Protein AF-H9FLN8-F1 (afdb_monomer_lite)

InterPro domains:
  IPR039779 RFX-like DNA-binding protein [PTHR12619] (1-129)
  IPR057321 RFX1-4/6/8-like, BCD domain [PF25340] (1-75)

pLDDT: mean 77.36, std 21.25, range [34.44, 97.0]

Secondary structure (DSSP, 8-state):
-HHHHHHHHHHHGGGTTSTTHHHHHHHHHHHHHHHHHHHHHHHHHTT-TTHHHHHHHHHHHHHHHHHHHHHHHHHHHT--HHHHHHHHHTHHHHT-TT-TTGGGS-----------------------------

Foldseek 3Di:
DVVLLVVLCVQQVVCQLHPCRLVSLLVVLVVVVVVLVVVLVVCVVVVPVCNVVVVVVSVVVNVVSLVSSLVVVCVSVVHDSVVSNVVNVPSVVNNDPPPPVPVPPPPDPPPPPPDDDDDDDDDDDDDDDDDDDD

Sequence (134 aa):
AAWLDGVVSQVLKPYQGSAGFPKAAKLFLLKWSFYSSMVIRDLTLRSAASFGSFHLIRLLYDEYMYYLIEHRVAQAKGETPIAVMGEFANLATSLNPLDPDKDEEEEEEEESEDELPQDISLAAGGESPALGPE

Structure (mmCIF, N/CA/C/O backbone):
data_AF-H9FLN8-F1
#
_entry.id   AF-H9FLN8-F1
#
loop_
_atom_site.group_PDB
_atom_site.id
_atom_site.type_symbol
_atom_site.label_atom_id
_atom_site.label_alt_id
_atom_site.label_comp_id
_atom_site.label_asym_id
_atom_site.label_entity_id
_atom_site.label_seq_id
_atom_site.pdbx_PDB_ins_code
_atom_site.Cartn_x
_atom_site.Cartn_y
_atom_site.Cartn_z
_atom_site.occupancy
_atom_site.B_iso_or_equiv
_atom_site.auth_seq_id
_atom_site.auth_comp_id
_atom_site.auth_asym_id
_atom_site.auth_atom_id
_atom_site.pdbx_PDB_model_num
ATOM 1 N N . ALA A 1 1 ? -8.655 -0.806 -10.339 1.00 70.69 1 ALA A N 1
ATOM 2 C CA . ALA A 1 1 ? -8.178 -2.058 -10.970 1.00 70.69 1 ALA A CA 1
ATOM 3 C C . ALA A 1 1 ? -8.612 -3.244 -10.112 1.00 70.69 1 ALA A C 1
ATOM 5 O O . ALA A 1 1 ? -8.180 -3.323 -8.970 1.00 70.69 1 ALA A O 1
ATOM 6 N N . ALA A 1 2 ? -9.472 -4.136 -10.617 1.00 88.69 2 ALA A N 1
ATOM 7 C CA . ALA A 1 2 ? -10.129 -5.170 -9.799 1.00 88.69 2 ALA A CA 1
ATOM 8 C C . ALA A 1 2 ? -9.159 -6.143 -9.099 1.00 88.69 2 ALA A C 1
ATOM 10 O O . ALA A 1 2 ? -9.450 -6.636 -8.015 1.00 88.69 2 ALA A O 1
ATOM 11 N N . TRP A 1 3 ? -7.992 -6.401 -9.696 1.00 94.50 3 TRP A N 1
ATOM 12 C CA . TRP A 1 3 ? -7.025 -7.343 -9.130 1.00 94.50 3 TRP A CA 1
ATOM 13 C C . TRP A 1 3 ? -6.422 -6.863 -7.802 1.00 94.50 3 TRP A C 1
ATOM 15 O O . TRP A 1 3 ? -6.396 -7.626 -6.841 1.00 94.50 3 TRP A O 1
ATOM 25 N N . LEU A 1 4 ? -5.983 -5.602 -7.723 1.00 94.25 4 LEU A N 1
ATOM 26 C CA . LEU A 1 4 ? -5.386 -5.054 -6.499 1.00 94.25 4 LEU A CA 1
ATOM 27 C C . LEU A 1 4 ? -6.384 -4.991 -5.349 1.00 94.25 4 LEU A C 1
ATOM 29 O O . LEU A 1 4 ? -6.046 -5.354 -4.227 1.00 94.25 4 LEU A O 1
ATOM 33 N N . ASP A 1 5 ? -7.622 -4.605 -5.647 1.00 94.81 5 ASP A N 1
ATOM 34 C CA . ASP A 1 5 ? -8.701 -4.643 -4.664 1.00 94.81 5 ASP A CA 1
ATOM 35 C C . ASP A 1 5 ? -8.934 -6.067 -4.130 1.00 94.81 5 ASP A C 1
ATOM 37 O O . ASP A 1 5 ? -9.086 -6.265 -2.923 1.00 94.81 5 ASP A O 1
ATOM 41 N N . GLY A 1 6 ? -8.867 -7.074 -5.008 1.00 96.50 6 GLY A N 1
ATOM 42 C CA . GLY A 1 6 ? -8.922 -8.483 -4.624 1.00 96.50 6 GLY A CA 1
ATOM 43 C C . GLY A 1 6 ? -7.778 -8.900 -3.695 1.00 96.50 6 GLY A C 1
ATOM 44 O O . GLY A 1 6 ? -8.026 -9.554 -2.682 1.00 96.50 6 GLY A O 1
ATOM 45 N N . VAL A 1 7 ? -6.542 -8.481 -3.988 1.00 96.25 7 VAL A N 1
ATOM 46 C CA . VAL A 1 7 ? -5.370 -8.753 -3.135 1.00 96.25 7 VAL A CA 1
ATOM 47 C C . VAL A 1 7 ? -5.544 -8.122 -1.755 1.00 96.25 7 VAL A C 1
ATOM 49 O O . VAL A 1 7 ? -5.412 -8.815 -0.746 1.00 96.25 7 VAL A O 1
ATOM 52 N N . VAL A 1 8 ? -5.882 -6.832 -1.699 1.00 96.69 8 VAL A N 1
ATOM 53 C CA . VAL A 1 8 ? -6.106 -6.103 -0.441 1.00 96.69 8 VAL A CA 1
ATOM 54 C C . VAL A 1 8 ? -7.212 -6.768 0.373 1.00 96.69 8 VAL A C 1
ATOM 56 O O . VAL A 1 8 ? -7.031 -7.056 1.556 1.00 96.69 8 VAL A O 1
ATOM 59 N N . SER A 1 9 ? -8.338 -7.078 -0.271 1.00 95.81 9 SER A N 1
ATOM 60 C CA . SER A 1 9 ? -9.469 -7.742 0.374 1.00 95.81 9 SER A CA 1
ATOM 61 C C . SER A 1 9 ? -9.065 -9.090 0.958 1.00 95.81 9 SER A C 1
ATOM 63 O O . SER A 1 9 ? -9.385 -9.376 2.106 1.00 95.81 9 SER A O 1
ATOM 65 N N . GLN A 1 10 ? -8.326 -9.912 0.212 1.00 96.75 10 GLN A N 1
ATOM 66 C CA . GLN A 1 10 ? -7.894 -11.226 0.681 1.00 96.75 10 GLN A CA 1
ATOM 67 C C . GLN A 1 10 ? -6.927 -11.136 1.868 1.00 96.75 10 GLN A C 1
ATOM 69 O O . GLN A 1 10 ? -7.056 -11.915 2.812 1.00 96.75 10 GLN A O 1
ATOM 74 N N . VAL A 1 11 ? -5.976 -10.200 1.832 1.00 96.56 11 VAL A N 1
ATOM 75 C CA . VAL A 1 11 ? -4.972 -10.036 2.893 1.00 96.56 11 VAL A CA 1
ATOM 76 C C . VAL A 1 11 ? -5.590 -9.476 4.172 1.00 96.56 11 VAL A C 1
ATOM 78 O O . VAL A 1 11 ? -5.229 -9.918 5.260 1.00 96.56 11 VAL A O 1
ATOM 81 N N . LEU A 1 12 ? -6.525 -8.528 4.058 1.00 96.44 12 LEU A N 1
ATOM 82 C CA . LEU A 1 12 ? -7.119 -7.856 5.216 1.00 96.44 12 LEU A CA 1
ATOM 83 C C . LEU A 1 12 ? -8.352 -8.563 5.782 1.00 96.44 12 LEU A C 1
ATOM 85 O O . LEU A 1 12 ? -8.700 -8.333 6.938 1.00 96.44 12 LEU A O 1
ATOM 89 N N . LYS A 1 13 ? -8.992 -9.453 5.015 1.00 96.31 13 LYS A N 1
ATOM 90 C CA . LYS A 1 13 ? -10.177 -10.213 5.447 1.00 96.31 13 LYS A CA 1
ATOM 91 C C . LYS A 1 13 ? -10.046 -10.856 6.838 1.00 96.31 13 LYS A C 1
ATOM 93 O O . LYS A 1 13 ? -10.993 -10.721 7.605 1.00 96.31 13 LYS A O 1
ATOM 98 N N . PRO A 1 14 ? -8.926 -11.510 7.211 1.00 97.00 14 PRO A N 1
ATOM 99 C CA . PRO A 1 14 ? -8.795 -12.143 8.528 1.00 97.00 14 PRO A CA 1
ATOM 100 C C . PRO A 1 14 ? -8.813 -11.164 9.709 1.00 97.00 14 PRO A C 1
ATOM 102 O O . PRO A 1 14 ? -9.019 -11.590 10.839 1.00 97.00 14 PRO A O 1
ATOM 105 N N . TYR A 1 15 ? -8.577 -9.877 9.456 1.00 96.44 15 TYR A N 1
ATOM 106 C CA . TYR A 1 15 ? -8.470 -8.838 10.478 1.00 96.44 15 TYR A CA 1
ATOM 107 C C . TYR A 1 15 ? -9.720 -7.951 10.549 1.00 96.44 15 TYR A C 1
ATOM 109 O O . TYR A 1 15 ? -9.755 -7.019 11.346 1.00 96.44 15 TYR A O 1
ATOM 117 N N . GLN A 1 16 ? -10.732 -8.189 9.707 1.00 94.19 16 GLN A N 1
ATOM 118 C CA . GLN A 1 16 ? -11.949 -7.375 9.680 1.00 94.19 16 GLN A CA 1
ATOM 119 C C . GLN A 1 16 ? -12.647 -7.374 11.045 1.00 94.19 16 GLN A C 1
ATOM 121 O O . GLN A 1 16 ? -12.829 -8.427 11.651 1.00 94.19 16 GLN A O 1
ATOM 126 N N . GLY A 1 17 ? -13.027 -6.185 11.520 1.00 90.88 17 GLY A N 1
ATOM 127 C CA . GLY A 1 17 ? -13.656 -5.996 12.833 1.00 90.88 17 GLY A CA 1
ATOM 128 C C . GLY A 1 17 ? -12.712 -6.163 14.030 1.00 90.88 17 GLY A C 1
ATOM 129 O O . GLY A 1 17 ? -13.166 -6.107 15.166 1.00 90.88 17 GLY A O 1
ATOM 130 N N . SER A 1 18 ? -11.411 -6.373 13.805 1.00 93.50 18 SER A N 1
ATOM 131 C CA . SER A 1 18 ? -10.404 -6.423 14.866 1.00 93.50 18 SER A CA 1
ATOM 132 C C . SER A 1 18 ? -9.705 -5.074 15.019 1.00 93.50 18 SER A C 1
ATOM 134 O O . SER A 1 18 ? -9.337 -4.451 14.022 1.00 93.50 18 SER A O 1
ATOM 136 N N . ALA A 1 19 ? -9.375 -4.698 16.259 1.00 90.94 19 ALA A N 1
ATOM 137 C CA . ALA A 1 19 ? -8.473 -3.580 16.555 1.00 90.94 19 ALA A CA 1
ATOM 138 C C . ALA A 1 19 ? -7.087 -3.730 15.884 1.00 90.94 19 ALA A C 1
ATOM 140 O O . ALA A 1 19 ? -6.375 -2.756 15.662 1.00 90.94 19 ALA A O 1
ATOM 141 N N . GLY A 1 20 ? -6.700 -4.952 15.490 1.00 92.06 20 GLY A N 1
ATOM 142 C CA . GLY A 1 20 ? -5.467 -5.215 14.746 1.00 92.06 20 GLY A CA 1
ATOM 143 C C . GLY A 1 20 ? -5.505 -4.833 13.260 1.00 92.06 20 GLY A C 1
ATOM 144 O O . GLY A 1 20 ? -4.474 -4.940 12.591 1.00 92.06 20 GLY A O 1
ATOM 145 N N . PHE A 1 21 ? -6.652 -4.408 12.719 1.00 94.81 21 PHE A N 1
ATOM 146 C CA . PHE A 1 21 ? -6.813 -4.109 11.292 1.00 94.81 21 PHE A CA 1
ATOM 147 C C . PHE A 1 21 ? -5.854 -3.019 10.777 1.00 94.81 21 PHE A C 1
ATOM 149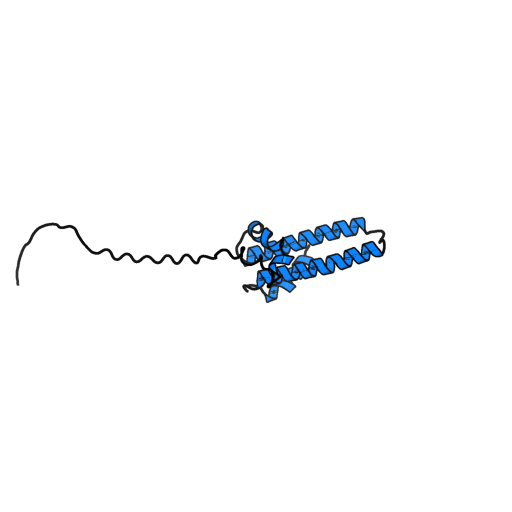 O O . PHE A 1 21 ? -5.148 -3.290 9.797 1.00 94.81 21 PHE A O 1
ATOM 156 N N . PRO A 1 22 ? -5.725 -1.837 11.422 1.00 92.69 22 PRO A N 1
ATOM 157 C CA . PRO A 1 22 ? -4.808 -0.795 10.953 1.00 92.69 22 PRO A CA 1
ATOM 158 C C . PRO A 1 22 ? -3.349 -1.266 10.969 1.00 92.69 22 PRO A C 1
ATOM 160 O O . PRO A 1 22 ? -2.595 -1.032 10.026 1.00 92.69 22 PRO A O 1
ATOM 163 N N . LYS A 1 23 ? -2.956 -2.026 11.997 1.00 92.25 23 LYS A N 1
ATOM 164 C CA . LYS A 1 23 ? -1.610 -2.602 12.102 1.00 92.25 23 LYS A CA 1
ATOM 165 C C . LYS A 1 23 ? -1.324 -3.613 10.988 1.00 92.25 23 LYS A C 1
ATOM 167 O O . LYS A 1 23 ? -0.241 -3.591 10.400 1.00 92.25 23 LYS A O 1
ATOM 172 N N . ALA A 1 24 ? -2.282 -4.484 10.670 1.00 94.81 24 ALA A N 1
ATOM 173 C CA . ALA A 1 24 ? -2.155 -5.442 9.572 1.00 94.81 24 ALA A CA 1
ATOM 174 C C . ALA A 1 24 ? -2.044 -4.739 8.209 1.00 94.81 24 ALA A C 1
ATOM 176 O O . ALA A 1 24 ? -1.210 -5.118 7.384 1.00 94.81 24 ALA A O 1
ATOM 177 N N . ALA A 1 25 ? -2.828 -3.678 8.003 1.00 95.31 25 ALA A N 1
ATOM 178 C CA . ALA A 1 25 ? -2.775 -2.828 6.820 1.00 95.31 25 ALA A CA 1
ATOM 179 C C . ALA A 1 25 ? -1.410 -2.144 6.643 1.00 95.31 25 ALA A C 1
ATOM 181 O O . ALA A 1 25 ? -0.810 -2.234 5.569 1.00 95.31 25 ALA A O 1
ATOM 182 N N . LYS A 1 26 ? -0.867 -1.552 7.714 1.00 93.25 26 LYS A N 1
ATOM 183 C CA . LYS A 1 26 ? 0.490 -0.983 7.742 1.00 93.25 26 LYS A CA 1
ATOM 184 C C . LYS A 1 26 ? 1.542 -2.035 7.373 1.00 93.25 26 LYS A C 1
ATOM 186 O O . LYS A 1 26 ? 2.334 -1.843 6.451 1.00 93.25 26 LYS A O 1
ATOM 191 N N . LEU A 1 27 ? 1.513 -3.202 8.017 1.00 93.88 27 LEU A N 1
ATOM 192 C CA . LEU A 1 27 ? 2.463 -4.278 7.723 1.00 93.88 27 LEU A CA 1
ATOM 193 C C . LEU A 1 27 ? 2.360 -4.785 6.274 1.00 93.88 27 LEU A C 1
ATOM 195 O O . LEU A 1 27 ? 3.368 -5.162 5.669 1.00 93.88 27 LEU A O 1
ATOM 199 N N . PHE A 1 28 ? 1.156 -4.803 5.704 1.00 95.69 28 PHE A N 1
ATOM 200 C CA . PHE A 1 28 ? 0.962 -5.156 4.304 1.00 95.69 28 PHE A CA 1
ATOM 201 C C . PHE A 1 28 ? 1.594 -4.127 3.358 1.00 95.69 28 PHE A C 1
ATOM 203 O O . PHE A 1 28 ? 2.339 -4.532 2.464 1.00 95.69 28 PHE A O 1
ATOM 210 N N . LEU A 1 29 ? 1.387 -2.826 3.590 1.00 94.75 29 LEU A N 1
ATOM 211 C CA . LEU A 1 29 ? 2.048 -1.767 2.819 1.00 94.75 29 LEU A CA 1
ATOM 212 C C . LEU A 1 29 ? 3.573 -1.852 2.920 1.00 94.75 29 LEU A C 1
ATOM 214 O O . LEU A 1 29 ? 4.263 -1.694 1.917 1.00 94.75 29 LEU A O 1
ATOM 218 N N . LEU A 1 30 ? 4.112 -2.207 4.090 1.00 94.12 30 LEU A N 1
ATOM 219 C CA . LEU A 1 30 ? 5.556 -2.379 4.262 1.00 94.12 30 LEU A CA 1
ATOM 220 C C . LEU A 1 30 ? 6.092 -3.496 3.357 1.00 94.12 30 LEU A C 1
ATOM 222 O O . LEU A 1 30 ? 7.089 -3.325 2.651 1.00 94.12 30 LEU A O 1
ATOM 226 N N . LYS A 1 31 ? 5.404 -4.644 3.338 1.00 94.62 31 LYS A N 1
ATOM 227 C CA . LYS A 1 31 ? 5.750 -5.764 2.453 1.00 94.62 31 LYS A CA 1
ATOM 228 C C . LYS A 1 31 ? 5.609 -5.373 0.985 1.00 94.62 31 LYS A C 1
ATOM 230 O O . LYS A 1 31 ? 6.487 -5.690 0.186 1.00 94.62 31 LYS A O 1
ATOM 235 N N . TRP A 1 32 ? 4.538 -4.672 0.630 1.00 95.31 32 TRP A N 1
ATOM 236 C CA . TRP A 1 32 ? 4.315 -4.176 -0.724 1.00 95.31 32 TRP A CA 1
ATOM 237 C C . TRP A 1 32 ? 5.463 -3.273 -1.198 1.00 95.31 32 TRP A C 1
ATOM 239 O O . TRP A 1 32 ? 6.036 -3.531 -2.258 1.00 95.31 32 TRP A O 1
ATOM 249 N N . SER A 1 33 ? 5.876 -2.297 -0.386 1.00 93.75 33 SER A N 1
ATOM 250 C CA . SER A 1 33 ? 7.009 -1.407 -0.673 1.00 93.75 33 SER A CA 1
ATOM 251 C C . SER A 1 33 ? 8.337 -2.163 -0.784 1.00 93.75 33 SER A C 1
ATOM 253 O O . SER A 1 33 ? 9.165 -1.861 -1.650 1.00 93.75 33 SER A O 1
ATOM 255 N N . PHE A 1 34 ? 8.536 -3.210 0.021 1.00 94.38 34 PHE A N 1
ATOM 256 C CA . PHE A 1 34 ? 9.706 -4.082 -0.090 1.00 94.38 34 PHE A CA 1
ATOM 257 C C . PHE A 1 34 ? 9.751 -4.826 -1.435 1.00 94.38 34 PHE A C 1
ATOM 259 O O . PHE A 1 34 ? 10.750 -4.749 -2.156 1.00 94.38 34 PHE A O 1
ATOM 266 N N . TYR A 1 35 ? 8.660 -5.498 -1.819 1.00 94.94 35 TYR A N 1
ATOM 267 C CA . TYR A 1 35 ? 8.582 -6.190 -3.111 1.00 94.94 35 TYR A CA 1
ATOM 268 C C . TYR A 1 35 ? 8.653 -5.205 -4.287 1.00 94.94 35 TYR A C 1
ATOM 270 O O . TYR A 1 35 ? 9.336 -5.493 -5.271 1.00 94.94 35 TYR A O 1
ATOM 278 N N . SER A 1 36 ? 8.044 -4.017 -4.155 1.00 93.56 36 SER A N 1
ATOM 279 C CA . SER A 1 36 ? 8.174 -2.897 -5.102 1.00 93.56 36 SER A CA 1
ATOM 280 C C . SER A 1 36 ? 9.629 -2.605 -5.429 1.00 93.56 36 SER A C 1
ATOM 282 O O . SER A 1 36 ? 10.045 -2.606 -6.590 1.00 93.56 36 SER A O 1
ATOM 284 N N . SER A 1 37 ? 10.408 -2.397 -4.370 1.00 92.25 37 SER A N 1
ATOM 285 C CA . SER A 1 37 ? 11.795 -1.970 -4.449 1.00 92.25 37 SER A CA 1
ATOM 286 C C . SER A 1 37 ? 12.670 -3.041 -5.084 1.00 92.25 37 SER A C 1
ATOM 288 O O . SER A 1 37 ? 13.583 -2.720 -5.843 1.00 92.25 37 SER A O 1
ATOM 290 N N . MET A 1 38 ? 12.381 -4.321 -4.823 1.00 91.62 38 MET A N 1
ATOM 291 C CA . MET A 1 38 ? 13.075 -5.423 -5.488 1.00 91.62 38 MET A CA 1
ATOM 292 C C . MET A 1 38 ? 12.812 -5.435 -6.994 1.00 91.62 38 MET A C 1
ATOM 294 O O . MET A 1 38 ? 13.762 -5.587 -7.756 1.00 91.62 38 MET A O 1
ATOM 298 N N . VAL A 1 39 ? 11.568 -5.211 -7.427 1.00 90.00 39 VAL A N 1
ATOM 299 C CA . VAL A 1 39 ? 11.229 -5.129 -8.856 1.00 90.00 39 VAL A CA 1
ATOM 300 C C . VAL A 1 39 ? 11.932 -3.942 -9.520 1.00 90.00 39 VAL A C 1
ATOM 302 O O . VAL A 1 39 ? 12.529 -4.101 -10.580 1.00 90.00 39 VAL A O 1
ATOM 305 N N . ILE A 1 40 ? 11.925 -2.759 -8.897 1.00 89.31 40 ILE A N 1
ATOM 306 C CA . ILE A 1 40 ? 12.618 -1.587 -9.454 1.00 89.31 40 ILE A CA 1
ATOM 307 C C . ILE A 1 40 ? 14.132 -1.811 -9.533 1.00 89.31 40 ILE A C 1
ATOM 309 O O . ILE A 1 40 ? 14.714 -1.564 -10.586 1.00 89.31 40 ILE A O 1
ATOM 313 N N . ARG A 1 41 ? 14.767 -2.325 -8.470 1.00 91.38 41 ARG A N 1
ATOM 314 C CA . ARG A 1 41 ? 16.205 -2.657 -8.456 1.00 91.38 41 ARG A CA 1
ATOM 315 C C . ARG A 1 41 ? 16.578 -3.602 -9.592 1.00 91.38 41 ARG A C 1
ATOM 317 O O . ARG A 1 41 ? 17.595 -3.438 -10.256 1.00 91.38 41 ARG A O 1
ATOM 324 N N . ASP A 1 42 ? 15.768 -4.627 -9.772 1.00 89.31 42 ASP A N 1
ATOM 325 C CA . ASP A 1 42 ? 15.995 -5.665 -10.756 1.00 89.31 42 ASP A CA 1
ATOM 326 C C . ASP A 1 42 ? 15.931 -5.122 -12.197 1.00 89.31 42 ASP A C 1
ATOM 328 O O . ASP A 1 42 ? 16.787 -5.431 -13.030 1.00 89.31 42 ASP A O 1
ATOM 332 N N . LEU A 1 43 ? 14.978 -4.228 -12.467 1.00 85.31 43 LEU A N 1
ATOM 333 C CA . LEU A 1 43 ? 14.808 -3.595 -13.774 1.00 85.31 43 LEU A CA 1
ATOM 334 C C . LEU A 1 43 ? 15.871 -2.540 -14.087 1.00 85.31 43 LEU A C 1
ATOM 336 O O . LEU A 1 43 ? 16.279 -2.430 -15.247 1.00 85.31 43 LEU A O 1
ATOM 340 N N . THR A 1 44 ? 16.334 -1.787 -13.083 1.00 84.44 44 THR A N 1
ATOM 341 C CA . THR A 1 44 ? 17.424 -0.817 -13.266 1.00 84.44 44 THR A CA 1
ATOM 342 C C . THR A 1 44 ? 18.747 -1.524 -13.539 1.00 84.44 44 THR A C 1
ATOM 344 O O . THR A 1 44 ? 19.430 -1.182 -14.503 1.00 84.44 44 THR A O 1
ATOM 347 N N . LEU A 1 45 ? 19.088 -2.559 -12.760 1.00 86.38 45 LEU A N 1
ATOM 348 C CA . LEU A 1 45 ? 20.339 -3.307 -12.929 1.00 86.38 45 LEU A CA 1
ATOM 349 C C . LEU A 1 45 ? 20.412 -4.043 -14.268 1.00 86.38 45 LEU A C 1
ATOM 351 O O . LEU A 1 45 ? 21.490 -4.166 -14.844 1.00 86.38 45 LEU A O 1
ATOM 355 N N . ARG A 1 46 ? 19.273 -4.504 -14.793 1.00 83.94 46 ARG A N 1
ATOM 356 C CA . ARG A 1 46 ? 19.214 -5.149 -16.110 1.00 83.94 46 ARG A CA 1
ATOM 357 C C . ARG A 1 46 ? 19.071 -4.181 -17.283 1.00 83.94 46 ARG A C 1
ATOM 359 O O . ARG A 1 46 ? 18.975 -4.650 -18.413 1.00 83.94 46 ARG A O 1
ATOM 366 N N . SER A 1 47 ? 19.068 -2.863 -17.039 1.00 81.25 47 SER A N 1
ATOM 367 C CA . SER A 1 47 ? 18.871 -1.832 -18.073 1.00 81.25 47 SER A CA 1
ATOM 368 C C . SER A 1 47 ? 17.705 -2.167 -19.007 1.00 81.25 47 SER A C 1
ATOM 370 O O . SER A 1 47 ? 17.823 -2.088 -20.230 1.00 81.25 47 SER A O 1
ATOM 372 N N . ALA A 1 48 ? 16.586 -2.621 -18.432 1.00 83.12 48 ALA A N 1
ATOM 373 C CA . ALA A 1 48 ? 15.452 -3.073 -19.222 1.00 83.12 48 ALA A CA 1
ATOM 374 C C . ALA A 1 48 ? 14.994 -1.951 -20.169 1.00 83.12 48 ALA A C 1
ATOM 376 O O . ALA A 1 48 ? 14.724 -0.835 -19.727 1.00 83.12 48 ALA A O 1
ATOM 377 N N . ALA A 1 49 ? 14.867 -2.247 -21.467 1.00 88.19 49 ALA A N 1
ATOM 378 C CA . ALA A 1 49 ? 14.522 -1.247 -22.486 1.00 88.19 49 ALA A CA 1
ATOM 379 C C . ALA A 1 49 ? 13.188 -0.521 -22.208 1.00 88.19 49 ALA A C 1
ATOM 381 O O . ALA A 1 49 ? 12.972 0.594 -22.672 1.00 88.19 49 ALA A O 1
ATOM 382 N N . SER A 1 50 ? 12.303 -1.135 -21.418 1.00 89.19 50 SER A N 1
ATOM 383 C CA . SER A 1 50 ? 11.005 -0.598 -21.001 1.00 89.19 50 SER A CA 1
ATOM 384 C C . SER A 1 50 ? 11.004 0.046 -19.606 1.00 89.19 50 SER A C 1
ATOM 386 O O . SER A 1 50 ? 9.925 0.279 -19.058 1.00 89.19 50 SER A O 1
ATOM 388 N N . PHE A 1 51 ? 12.172 0.312 -19.003 1.00 88.44 51 PHE A N 1
ATOM 389 C CA . PHE A 1 51 ? 12.284 0.799 -17.621 1.00 88.44 51 PHE A CA 1
ATOM 390 C C . PHE A 1 51 ? 11.423 2.039 -17.360 1.00 88.44 51 PHE A C 1
ATOM 392 O O . PHE A 1 51 ? 10.650 2.038 -16.408 1.00 88.44 51 PHE A O 1
ATOM 399 N N . GLY A 1 52 ? 11.494 3.060 -18.223 1.00 90.06 52 GLY A N 1
ATOM 400 C CA . GLY A 1 52 ? 10.774 4.321 -18.017 1.00 90.06 52 GLY A CA 1
ATOM 401 C C . GLY A 1 52 ? 9.258 4.133 -17.896 1.00 90.06 52 GLY A C 1
ATOM 402 O O . GLY A 1 52 ? 8.663 4.507 -16.889 1.00 90.06 52 GLY A O 1
ATOM 403 N N . SER A 1 53 ? 8.629 3.491 -18.884 1.00 92.06 53 SER A N 1
ATOM 404 C CA . SER A 1 53 ? 7.178 3.255 -18.876 1.00 92.06 53 SER A CA 1
ATOM 405 C C . SER A 1 53 ? 6.743 2.319 -17.749 1.00 92.06 53 SER A C 1
ATOM 407 O O . SER A 1 53 ? 5.720 2.562 -17.112 1.00 92.06 53 SER A O 1
ATOM 409 N N . PHE A 1 54 ? 7.522 1.270 -17.469 1.00 90.31 54 PHE A N 1
ATOM 410 C CA . PHE A 1 54 ? 7.220 0.371 -16.359 1.00 90.31 54 PHE A CA 1
ATOM 411 C C . PHE A 1 54 ? 7.327 1.085 -15.007 1.00 90.31 54 PHE A C 1
ATOM 413 O O . PHE A 1 54 ? 6.482 0.881 -14.141 1.00 90.31 54 PHE A O 1
ATOM 420 N N . HIS A 1 55 ? 8.331 1.943 -14.825 1.00 91.88 55 HIS A N 1
ATOM 421 C CA . HIS A 1 55 ? 8.519 2.698 -13.593 1.00 91.88 55 HIS A CA 1
ATOM 422 C C . HIS A 1 55 ? 7.345 3.652 -13.334 1.00 91.88 55 HIS A C 1
ATOM 424 O O . HIS A 1 55 ? 6.833 3.676 -12.221 1.00 91.88 55 HIS A O 1
ATOM 430 N N . LEU A 1 56 ? 6.833 4.341 -14.361 1.00 93.31 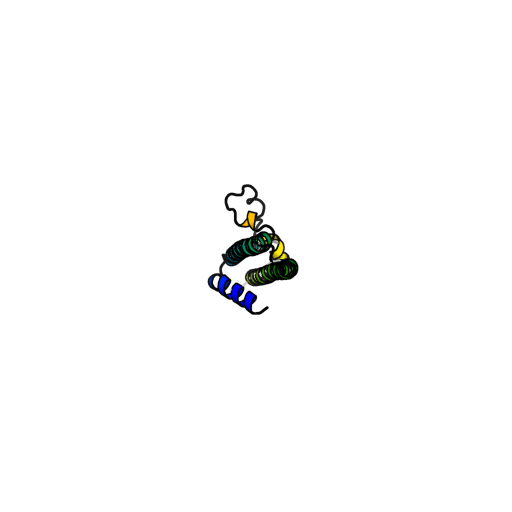56 LEU A N 1
ATOM 431 C CA . LEU A 1 56 ? 5.625 5.168 -14.231 1.00 93.31 56 LEU A CA 1
ATOM 432 C C . LEU A 1 56 ? 4.397 4.347 -13.813 1.00 93.31 56 LEU A C 1
ATOM 434 O O . LEU A 1 56 ? 3.667 4.737 -12.904 1.00 93.31 56 LEU A O 1
ATOM 438 N N . ILE A 1 57 ? 4.192 3.183 -14.436 1.00 92.62 57 ILE A N 1
ATOM 439 C CA . ILE A 1 57 ? 3.112 2.261 -14.056 1.00 92.62 57 ILE A CA 1
ATOM 440 C C . ILE A 1 57 ? 3.301 1.782 -12.610 1.00 92.62 57 ILE A C 1
ATOM 442 O O . ILE A 1 57 ? 2.334 1.700 -11.854 1.00 92.62 57 ILE A O 1
ATOM 446 N N . ARG A 1 58 ? 4.540 1.491 -12.197 1.00 91.94 58 ARG A N 1
ATOM 447 C CA . ARG A 1 58 ? 4.858 1.077 -10.829 1.00 91.94 58 ARG A CA 1
ATOM 448 C C . ARG A 1 58 ? 4.491 2.153 -9.813 1.00 91.94 58 ARG A C 1
ATOM 450 O O . ARG A 1 58 ? 3.884 1.793 -8.809 1.00 91.94 58 ARG A O 1
ATOM 457 N N . LEU A 1 59 ? 4.831 3.414 -10.086 1.00 93.31 59 LEU A N 1
ATOM 458 C CA . LEU A 1 59 ? 4.498 4.552 -9.225 1.00 93.31 59 LEU A CA 1
ATOM 459 C C . LEU A 1 59 ? 2.981 4.708 -9.084 1.00 93.31 59 LEU A C 1
ATOM 461 O O . LEU A 1 59 ? 2.482 4.825 -7.971 1.00 93.31 59 LEU A O 1
ATOM 465 N N . LEU A 1 60 ? 2.236 4.600 -10.190 1.00 94.56 60 LEU A N 1
ATOM 466 C CA . LEU A 1 60 ? 0.770 4.627 -10.153 1.00 94.56 60 LEU A CA 1
ATOM 467 C C . LEU A 1 60 ? 0.196 3.499 -9.282 1.00 94.56 60 LEU A C 1
ATOM 469 O O . LEU A 1 60 ? -0.765 3.708 -8.547 1.00 94.56 60 LEU A O 1
ATOM 473 N N . TYR A 1 61 ? 0.770 2.298 -9.364 1.00 94.50 61 TYR A N 1
ATOM 474 C CA . TYR A 1 61 ? 0.327 1.172 -8.547 1.00 94.50 61 TYR A CA 1
ATOM 475 C C . TYR A 1 61 ? 0.706 1.295 -7.072 1.00 94.50 61 TYR A C 1
ATOM 477 O O . TYR A 1 61 ? -0.043 0.798 -6.235 1.00 94.50 61 TYR A O 1
ATOM 485 N N . ASP A 1 62 ? 1.835 1.928 -6.747 1.00 94.00 62 ASP A N 1
ATOM 486 C CA . ASP A 1 62 ? 2.180 2.252 -5.360 1.00 94.00 62 ASP A CA 1
ATOM 487 C C . ASP A 1 62 ? 1.161 3.225 -4.770 1.00 94.00 62 ASP A C 1
ATOM 489 O O . ASP A 1 62 ? 0.566 2.917 -3.739 1.00 94.00 62 ASP A O 1
ATOM 493 N N . GLU A 1 63 ? 0.853 4.306 -5.485 1.00 94.00 63 GLU A N 1
ATOM 494 C CA . GLU A 1 63 ? -0.148 5.284 -5.055 1.00 94.00 63 GLU A CA 1
ATOM 495 C C . GLU A 1 63 ? -1.543 4.661 -4.911 1.00 94.00 63 GLU A C 1
ATOM 497 O O . GLU A 1 63 ? -2.232 4.840 -3.908 1.00 94.00 63 GLU A O 1
ATOM 502 N N . TYR A 1 64 ? -1.955 3.848 -5.888 1.00 95.62 64 TYR A N 1
ATOM 503 C CA . TYR A 1 64 ? -3.254 3.183 -5.832 1.00 95.62 64 TYR A CA 1
ATOM 504 C C . TYR A 1 64 ? -3.347 2.165 -4.686 1.00 95.62 64 TYR A C 1
ATOM 506 O O . TYR A 1 64 ? -4.428 1.971 -4.128 1.00 95.62 64 TYR A O 1
ATOM 514 N N . MET A 1 65 ? -2.238 1.518 -4.308 1.00 95.38 65 MET A N 1
ATOM 515 C CA . MET A 1 65 ? -2.212 0.631 -3.145 1.00 95.38 65 MET A CA 1
ATOM 516 C C . MET A 1 65 ? -2.418 1.412 -1.843 1.00 95.38 65 MET A C 1
ATOM 518 O O . MET A 1 65 ? -3.213 0.979 -1.009 1.00 95.38 65 MET A O 1
ATOM 522 N N . TYR A 1 66 ? -1.755 2.564 -1.688 1.00 93.88 66 TYR A N 1
ATOM 523 C CA . TYR A 1 66 ? -1.979 3.461 -0.551 1.00 93.88 66 TYR A CA 1
ATOM 524 C C . TYR A 1 66 ? -3.438 3.910 -0.479 1.00 93.88 66 TYR A C 1
ATOM 526 O O . TYR A 1 66 ? -4.069 3.711 0.555 1.00 93.88 66 TYR A O 1
ATOM 534 N N . TYR A 1 67 ? -4.006 4.378 -1.593 1.00 94.62 67 TYR A N 1
ATOM 535 C CA . TYR A 1 67 ? -5.418 4.760 -1.683 1.00 94.62 67 TYR A CA 1
ATOM 536 C C . TYR A 1 67 ? -6.372 3.644 -1.223 1.00 94.62 67 TYR A C 1
ATOM 538 O O . TYR A 1 67 ? -7.284 3.879 -0.429 1.00 94.62 67 TYR A O 1
ATOM 546 N N . LEU A 1 68 ? -6.166 2.411 -1.707 1.00 95.81 68 LEU A N 1
ATOM 547 C CA . LEU A 1 68 ? -7.010 1.276 -1.325 1.00 95.81 68 LEU A CA 1
ATOM 548 C C . LEU A 1 68 ? -6.918 0.996 0.174 1.00 95.81 68 LEU A C 1
ATOM 550 O O . LEU A 1 68 ? -7.938 0.757 0.815 1.00 95.81 68 LEU A O 1
ATOM 554 N N . ILE A 1 69 ? -5.709 0.996 0.728 1.00 95.56 69 ILE A N 1
ATOM 555 C CA . ILE A 1 69 ? -5.494 0.684 2.139 1.00 95.56 69 ILE A CA 1
ATOM 556 C C . ILE A 1 69 ? -6.052 1.778 3.044 1.00 95.56 69 ILE A C 1
ATOM 558 O O . ILE A 1 69 ? -6.774 1.458 3.985 1.00 95.56 69 ILE A O 1
ATOM 562 N N . GLU A 1 70 ? -5.786 3.040 2.725 1.00 94.62 70 GLU A N 1
ATOM 563 C CA . GLU A 1 70 ? -6.323 4.200 3.434 1.00 94.62 70 GLU A CA 1
ATOM 564 C C . GLU A 1 70 ? -7.850 4.124 3.525 1.00 94.62 70 GLU A C 1
ATOM 566 O O . GLU A 1 70 ? -8.404 4.143 4.622 1.00 94.62 70 GLU A O 1
ATOM 571 N N . HIS A 1 71 ? -8.539 3.919 2.397 1.00 95.06 71 HIS A N 1
ATOM 572 C CA . HIS A 1 71 ? -9.996 3.783 2.394 1.00 95.06 71 HIS A CA 1
ATOM 573 C C . HIS A 1 71 ? -10.476 2.594 3.227 1.00 95.06 71 HIS A C 1
ATOM 575 O O . HIS A 1 71 ? -11.487 2.695 3.916 1.00 95.06 71 HIS A O 1
ATOM 581 N N . ARG A 1 72 ? -9.784 1.451 3.186 1.00 95.31 72 ARG A N 1
ATOM 582 C CA . ARG A 1 72 ? -10.178 0.275 3.976 1.00 95.31 72 ARG A CA 1
ATOM 583 C C . ARG A 1 72 ? -10.040 0.529 5.473 1.00 95.31 72 ARG A C 1
ATOM 585 O O . ARG A 1 72 ? -10.877 0.057 6.234 1.00 95.31 72 ARG A O 1
ATOM 592 N N . VAL A 1 73 ? -9.007 1.256 5.886 1.00 94.81 73 VAL A N 1
ATOM 593 C CA . VAL A 1 73 ? -8.753 1.571 7.296 1.00 94.81 73 VAL A CA 1
ATOM 594 C C . VAL A 1 73 ? -9.704 2.652 7.789 1.00 94.81 73 VAL A C 1
ATOM 596 O O . VAL A 1 73 ? -10.310 2.463 8.836 1.00 94.81 73 VAL A O 1
ATOM 599 N N . ALA A 1 74 ? -9.926 3.706 7.006 1.00 94.62 74 ALA A N 1
ATOM 600 C CA . ALA A 1 74 ? -10.915 4.739 7.302 1.00 94.62 74 ALA A CA 1
ATOM 601 C C . ALA A 1 74 ? -12.310 4.140 7.515 1.00 94.62 74 ALA A C 1
ATOM 603 O O . ALA A 1 74 ? -12.954 4.399 8.525 1.00 94.62 74 ALA A O 1
ATOM 604 N N . GLN A 1 75 ? -12.726 3.222 6.639 1.00 93.81 75 GLN A N 1
ATOM 605 C CA . GLN A 1 75 ? -13.992 2.504 6.802 1.00 93.81 75 GLN A CA 1
ATOM 606 C C . GLN A 1 75 ? -14.019 1.592 8.034 1.00 93.81 75 GLN A C 1
ATOM 608 O O . GLN A 1 75 ? -15.070 1.429 8.644 1.00 93.81 75 GLN A O 1
ATOM 613 N N . ALA A 1 76 ? -12.889 0.985 8.406 1.00 92.81 76 ALA A N 1
ATOM 614 C CA . ALA A 1 76 ? -12.804 0.150 9.602 1.00 92.81 76 ALA A CA 1
ATOM 615 C C . ALA A 1 76 ? -12.854 0.971 10.902 1.00 92.81 76 ALA A C 1
ATOM 617 O O . ALA A 1 76 ? -13.390 0.478 11.890 1.00 92.81 76 ALA A O 1
ATOM 618 N N . LYS A 1 77 ? -12.317 2.199 10.891 1.00 91.12 77 LYS A N 1
ATOM 619 C CA . LYS A 1 77 ? -12.345 3.139 12.020 1.00 91.12 77 LYS A CA 1
ATOM 620 C C . LYS A 1 77 ? -13.616 3.998 12.079 1.00 91.12 77 LYS A C 1
ATOM 622 O O . LYS A 1 77 ? -13.927 4.553 13.120 1.00 91.12 77 LYS A O 1
ATOM 627 N N . GLY A 1 78 ? -14.356 4.115 10.974 1.00 92.06 78 GLY A N 1
ATOM 628 C CA . GLY A 1 78 ? -15.470 5.064 10.860 1.00 92.06 78 GLY A CA 1
ATOM 629 C C . GLY A 1 78 ? -15.019 6.511 10.628 1.00 92.06 78 GLY A C 1
ATOM 630 O O . GLY A 1 78 ? -15.797 7.441 10.816 1.00 92.06 78 GLY A O 1
ATOM 631 N N . GLU A 1 79 ? -13.776 6.702 10.196 1.00 93.38 79 GLU A N 1
ATOM 632 C CA . GLU A 1 79 ? -13.168 8.006 9.957 1.00 93.38 79 GLU A CA 1
ATOM 633 C C . GLU A 1 79 ? -13.181 8.369 8.471 1.00 93.38 79 GLU A C 1
ATOM 635 O O . GLU A 1 79 ? -13.426 7.549 7.581 1.00 93.38 79 GLU A O 1
ATOM 640 N N . THR A 1 80 ? -12.881 9.632 8.180 1.00 93.69 80 THR A N 1
ATOM 641 C CA . THR A 1 80 ? -12.650 10.056 6.798 1.00 93.69 80 THR A CA 1
ATOM 642 C C . THR A 1 80 ? -11.247 9.633 6.339 1.00 93.69 80 THR A C 1
ATOM 644 O O . THR A 1 80 ? -10.318 9.661 7.145 1.00 93.69 80 THR A O 1
ATOM 647 N N . PRO A 1 81 ? -11.038 9.294 5.051 1.00 89.81 81 PRO A N 1
ATOM 648 C CA . PRO A 1 81 ? -9.720 8.889 4.546 1.00 89.81 81 PRO A CA 1
ATOM 649 C C . PRO A 1 81 ? -8.587 9.872 4.874 1.00 89.81 81 PRO A C 1
ATOM 651 O O . PRO A 1 81 ? -7.489 9.446 5.214 1.00 89.81 81 PRO A O 1
ATOM 654 N N . ILE A 1 82 ? -8.874 11.181 4.870 1.00 88.19 82 ILE A N 1
ATOM 655 C CA . ILE A 1 82 ? -7.880 12.219 5.177 1.00 88.19 82 ILE A CA 1
ATOM 656 C C . ILE A 1 82 ? -7.389 12.177 6.631 1.00 88.19 82 ILE A C 1
ATOM 658 O O . ILE A 1 82 ? -6.222 12.467 6.873 1.00 88.19 82 ILE A O 1
ATOM 662 N N . ALA A 1 83 ? -8.246 11.789 7.583 1.00 87.06 83 ALA A N 1
ATOM 663 C CA . ALA A 1 83 ? -7.872 11.676 8.994 1.00 87.06 83 ALA A CA 1
ATOM 664 C C . ALA A 1 83 ? -6.869 10.534 9.223 1.00 87.06 83 ALA A C 1
ATOM 666 O O . ALA A 1 83 ? -5.975 10.637 10.053 1.00 87.06 83 ALA A O 1
ATOM 667 N N . VAL A 1 84 ? -6.960 9.480 8.411 1.00 87.44 84 VAL A N 1
ATOM 668 C CA . VAL A 1 84 ? -6.112 8.290 8.519 1.00 87.44 84 VAL A CA 1
ATOM 669 C C . VAL A 1 84 ? -4.759 8.479 7.819 1.00 87.44 84 VAL A C 1
ATOM 671 O O . VAL A 1 84 ? -3.793 7.794 8.141 1.00 87.44 84 VAL A O 1
ATOM 674 N N . MET A 1 85 ? -4.647 9.412 6.871 1.00 80.00 85 MET A N 1
ATOM 675 C CA . MET A 1 85 ? -3.502 9.531 5.957 1.00 80.00 85 MET A CA 1
ATOM 676 C C . MET A 1 85 ? -2.144 9.719 6.669 1.00 80.00 85 MET A C 1
ATOM 678 O O . MET A 1 85 ? -1.148 9.095 6.284 1.00 80.00 85 MET A O 1
ATOM 682 N N . GLY A 1 86 ? -2.095 10.529 7.736 1.00 75.19 86 GLY A N 1
ATOM 683 C CA . GLY A 1 86 ? -0.864 10.822 8.491 1.00 75.19 86 GLY A CA 1
ATOM 684 C C . GLY A 1 86 ? -0.248 9.586 9.156 1.00 75.19 86 GLY A C 1
ATOM 685 O O . GLY A 1 86 ? 0.963 9.367 9.088 1.00 75.19 86 GLY A O 1
ATOM 686 N N . GLU A 1 87 ? -1.090 8.697 9.681 1.00 75.31 87 GLU A N 1
ATOM 687 C CA . GLU A 1 87 ? -0.666 7.468 10.359 1.00 75.31 87 GLU A CA 1
ATOM 688 C C . GLU A 1 87 ? 0.045 6.461 9.438 1.00 75.31 87 GLU A C 1
ATOM 690 O O . GLU A 1 87 ? 0.741 5.556 9.920 1.00 75.31 87 GLU A O 1
ATOM 695 N N . PHE A 1 88 ? -0.173 6.567 8.123 1.00 72.81 88 PHE A N 1
ATOM 696 C CA . PHE A 1 88 ? 0.373 5.664 7.103 1.00 72.81 88 PHE A CA 1
ATOM 697 C C . PHE A 1 88 ? 1.597 6.237 6.391 1.00 72.81 88 PHE A C 1
ATOM 699 O O . PHE A 1 88 ? 2.406 5.461 5.874 1.00 72.81 88 PHE A O 1
ATOM 706 N N . ALA A 1 89 ? 1.771 7.561 6.401 1.00 70.12 89 ALA A N 1
ATOM 707 C CA . ALA A 1 89 ? 2.989 8.208 5.924 1.00 70.12 89 ALA A CA 1
ATOM 708 C C . ALA A 1 89 ? 4.197 7.831 6.805 1.00 70.12 89 ALA A C 1
ATOM 710 O O . ALA A 1 89 ? 5.264 7.498 6.288 1.00 70.12 89 ALA A O 1
ATOM 711 N N . ASN A 1 90 ? 3.996 7.744 8.125 1.00 71.12 90 ASN A N 1
ATOM 712 C CA . ASN A 1 90 ? 5.017 7.346 9.104 1.00 71.12 90 ASN A CA 1
ATOM 713 C C . ASN A 1 90 ? 5.064 5.824 9.344 1.00 71.12 90 ASN A C 1
ATOM 715 O O . ASN A 1 90 ? 5.143 5.339 10.475 1.00 71.12 90 ASN A O 1
ATOM 719 N N . LEU A 1 91 ? 5.024 5.032 8.268 1.00 71.62 91 LEU A N 1
ATOM 720 C CA . LEU A 1 91 ? 4.956 3.570 8.356 1.00 71.62 91 LEU A CA 1
ATOM 721 C C . LEU A 1 91 ? 6.156 2.934 9.086 1.00 71.62 91 LEU A C 1
ATOM 723 O O . LEU A 1 91 ? 5.994 1.934 9.790 1.00 71.62 91 LEU A O 1
ATOM 727 N N . ALA A 1 92 ? 7.353 3.496 8.903 1.00 64.12 92 ALA A N 1
ATOM 728 C CA . ALA A 1 92 ? 8.583 2.997 9.518 1.00 64.12 92 ALA A CA 1
ATOM 729 C C . ALA A 1 92 ? 8.601 3.217 11.042 1.00 64.12 92 ALA A C 1
ATOM 731 O O . ALA A 1 92 ? 8.943 2.295 11.780 1.00 64.12 92 ALA A O 1
ATO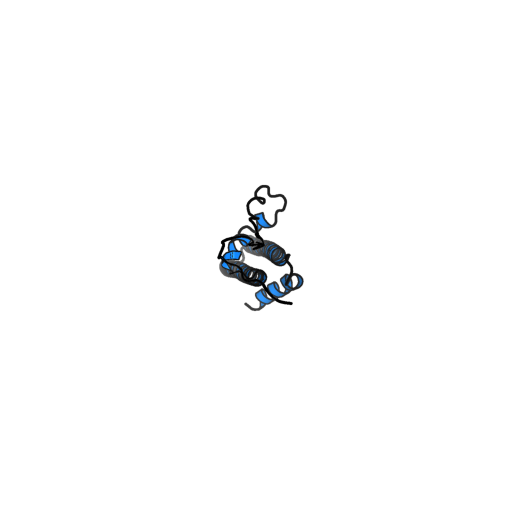M 732 N N . THR A 1 93 ? 8.163 4.392 11.495 1.00 67.56 93 THR A N 1
ATOM 733 C CA . THR A 1 93 ? 8.073 4.777 12.913 1.00 67.56 93 THR A CA 1
ATOM 734 C C . THR A 1 93 ? 6.946 4.017 13.620 1.00 67.56 93 THR A C 1
ATOM 736 O O . THR A 1 93 ? 7.158 3.375 14.645 1.00 67.56 93 THR A O 1
ATOM 739 N N . SER A 1 94 ? 5.753 3.949 13.012 1.00 66.56 94 SER A N 1
ATOM 740 C CA . SER A 1 94 ? 4.564 3.344 13.638 1.00 66.56 94 SER A CA 1
ATOM 741 C C . SER A 1 94 ? 4.728 1.853 13.988 1.00 66.56 94 SER A C 1
ATOM 743 O O . SER A 1 94 ? 4.156 1.363 14.970 1.00 66.56 94 SER A O 1
ATOM 745 N N . LEU A 1 95 ? 5.525 1.106 13.216 1.00 67.62 95 LEU A N 1
ATOM 746 C CA . LEU A 1 95 ? 5.749 -0.327 13.433 1.00 67.62 95 LEU A CA 1
ATOM 747 C C . LEU A 1 95 ? 6.910 -0.644 14.384 1.00 67.62 95 LEU A C 1
ATOM 749 O O . LEU A 1 95 ? 7.021 -1.800 14.798 1.00 67.62 95 LEU A O 1
ATOM 753 N N . ASN A 1 96 ? 7.744 0.334 14.747 1.00 69.06 96 ASN A N 1
ATOM 754 C CA . ASN A 1 96 ? 8.850 0.137 15.676 1.00 69.06 96 ASN A CA 1
ATOM 755 C C . ASN A 1 96 ? 8.335 0.270 17.126 1.00 69.06 96 ASN A C 1
ATOM 757 O O . ASN A 1 96 ? 7.803 1.317 17.485 1.00 69.06 96 ASN A O 1
ATOM 761 N N . PRO A 1 97 ? 8.385 -0.781 17.967 1.00 57.78 97 PRO A N 1
ATOM 762 C CA . PRO A 1 97 ? 7.932 -0.704 19.360 1.00 57.78 97 PRO A CA 1
ATOM 763 C C . PRO A 1 97 ? 8.994 -0.145 20.316 1.00 57.78 97 PRO A C 1
ATOM 765 O O . PRO A 1 97 ? 8.695 0.050 21.483 1.00 57.78 97 PRO A O 1
ATOM 768 N N . LEU A 1 98 ? 10.235 0.027 19.850 1.00 60.66 98 LEU A N 1
ATOM 769 C CA . LEU A 1 98 ? 11.384 0.486 20.644 1.00 60.66 98 LEU A CA 1
ATOM 770 C C . LEU A 1 98 ? 11.808 1.913 20.273 1.00 60.66 98 LEU A C 1
ATOM 772 O O . LEU A 1 98 ? 12.937 2.306 20.559 1.00 60.66 98 LEU A O 1
ATOM 776 N N . ASP A 1 99 ? 10.951 2.641 19.563 1.00 62.59 99 ASP A N 1
ATOM 777 C CA . ASP A 1 99 ? 11.225 4.014 19.162 1.00 62.59 99 ASP A CA 1
ATOM 778 C C . ASP A 1 99 ? 10.934 4.946 20.352 1.00 62.59 99 ASP A C 1
ATOM 780 O O . ASP A 1 99 ? 9.779 5.008 20.772 1.00 62.59 99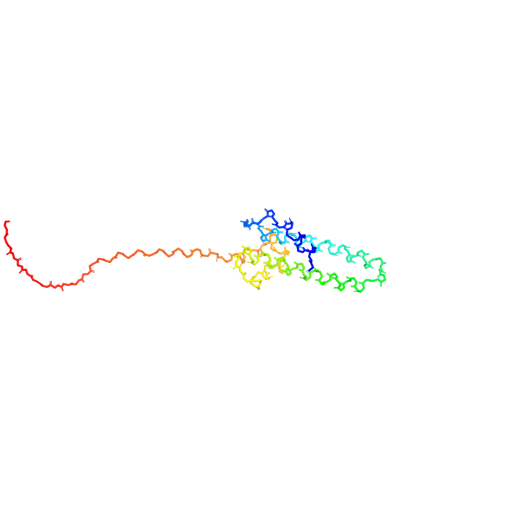 ASP A O 1
ATOM 784 N N . PRO A 1 100 ? 11.948 5.602 20.949 1.00 59.16 100 PRO A N 1
ATOM 785 C CA . PRO A 1 100 ? 11.763 6.455 22.124 1.00 59.16 100 PRO A CA 1
ATOM 786 C C . PRO A 1 100 ? 10.911 7.703 21.848 1.00 59.16 100 PRO A C 1
ATOM 788 O O . PRO A 1 100 ? 10.439 8.309 22.801 1.00 59.16 100 PRO A O 1
ATOM 791 N N . ASP A 1 101 ? 10.677 8.049 20.577 1.00 60.38 101 ASP A N 1
ATOM 792 C CA . ASP A 1 101 ? 9.816 9.168 20.167 1.00 60.38 101 ASP A CA 1
ATOM 793 C C . ASP A 1 101 ? 8.336 8.744 19.991 1.00 60.38 101 ASP A C 1
ATOM 795 O O . ASP A 1 101 ? 7.503 9.532 19.554 1.00 60.38 101 ASP A O 1
ATOM 799 N N . LYS A 1 102 ? 7.980 7.483 20.289 1.00 59.22 102 LYS A N 1
ATOM 800 C CA . LYS A 1 102 ? 6.624 6.940 20.074 1.00 59.22 102 LYS A CA 1
ATOM 801 C C . LYS A 1 102 ? 5.622 7.278 21.180 1.00 59.22 102 LYS A C 1
ATOM 803 O O . LYS A 1 102 ? 4.420 7.193 20.946 1.00 59.22 102 LYS A O 1
ATOM 808 N N . ASP A 1 103 ? 6.106 7.667 22.353 1.00 50.94 103 ASP A N 1
ATOM 809 C CA . ASP A 1 103 ? 5.268 7.933 23.526 1.00 50.94 103 ASP A CA 1
ATOM 810 C C . ASP A 1 103 ? 4.520 9.287 23.445 1.00 50.94 103 ASP A C 1
ATOM 812 O O . ASP A 1 103 ? 3.770 9.616 24.358 1.00 50.94 103 ASP A O 1
ATOM 816 N N . GLU A 1 104 ? 4.690 10.068 22.366 1.00 55.09 104 GLU A N 1
ATOM 817 C CA . GLU A 1 104 ? 4.089 11.407 22.218 1.00 55.09 104 GLU A CA 1
ATOM 818 C C . GLU A 1 104 ? 2.838 11.468 21.308 1.00 55.09 104 GLU A C 1
ATOM 820 O O . GLU A 1 104 ? 2.182 12.502 21.281 1.00 55.09 104 GLU A O 1
ATOM 825 N N . GLU A 1 105 ? 2.466 10.403 20.577 1.00 51.31 105 GLU A N 1
ATOM 826 C CA . GLU A 1 105 ? 1.337 10.445 19.609 1.00 51.31 105 GLU A CA 1
ATOM 827 C C . GLU A 1 105 ? 0.102 9.599 19.992 1.00 51.31 105 GLU A C 1
ATOM 829 O O . GLU A 1 105 ? -0.894 9.614 19.267 1.00 51.31 105 GLU A O 1
ATOM 834 N N . GLU A 1 106 ? 0.110 8.875 21.116 1.00 47.34 106 GLU A N 1
ATOM 835 C CA . GLU A 1 106 ? -1.101 8.222 21.652 1.00 47.34 106 GLU A CA 1
ATOM 836 C C . GLU A 1 106 ? -1.878 9.201 22.563 1.00 47.34 106 GLU A C 1
ATOM 838 O O . GLU A 1 106 ? -2.078 8.940 23.747 1.00 47.34 106 GLU A O 1
ATOM 843 N N . GLU A 1 107 ? -2.296 10.358 22.033 1.00 46.19 107 GLU A N 1
ATOM 844 C CA . GLU A 1 107 ? -3.236 11.248 22.735 1.00 46.19 107 GLU A CA 1
ATOM 845 C C . GLU A 1 107 ? -4.670 10.686 22.638 1.00 46.19 107 GLU A C 1
ATOM 847 O O . GLU A 1 107 ? -5.338 10.774 21.610 1.00 46.19 107 GLU A O 1
ATOM 852 N N . GLU A 1 108 ? -5.089 10.072 23.746 1.00 44.94 108 GLU A N 1
ATOM 853 C CA . GLU A 1 108 ? -6.417 10.173 24.369 1.00 44.94 108 GLU A CA 1
ATOM 854 C C . GLU A 1 108 ? -7.655 9.896 23.487 1.00 44.94 108 GLU A C 1
ATOM 856 O O . GLU A 1 108 ? -8.335 10.801 23.003 1.00 44.94 108 GLU A O 1
ATOM 861 N N . GLU A 1 109 ? -8.077 8.626 23.424 1.00 43.00 109 GLU A N 1
ATOM 862 C CA . GLU A 1 109 ? -9.519 8.340 23.413 1.00 43.00 109 GLU A CA 1
ATOM 863 C C . GLU A 1 109 ? -10.052 8.608 24.835 1.00 43.00 109 GLU A C 1
ATOM 865 O O . GLU A 1 109 ? -10.127 7.697 25.659 1.00 43.00 109 GLU A O 1
ATOM 870 N N . GLU A 1 110 ? -10.373 9.866 25.165 1.00 38.50 110 GLU A N 1
ATOM 871 C CA . GLU A 1 110 ? -11.203 10.143 26.342 1.00 38.50 110 GLU A CA 1
ATOM 872 C C . GLU A 1 110 ? -12.606 9.557 26.097 1.00 38.50 110 GLU A C 1
ATOM 874 O O . GLU A 1 110 ? -13.412 10.101 25.335 1.00 38.50 110 GLU A O 1
ATOM 879 N N . GLU A 1 111 ? -12.920 8.435 26.754 1.00 41.75 111 GLU A N 1
ATOM 880 C CA . GLU A 1 111 ? -14.306 8.064 27.038 1.00 41.75 111 GLU A CA 1
ATOM 881 C C . GLU A 1 111 ? -14.912 9.177 27.903 1.00 41.75 111 GLU A C 1
ATOM 883 O O . GLU A 1 111 ? -14.653 9.273 29.102 1.00 41.75 111 GLU A O 1
ATOM 888 N N . SER A 1 112 ? -15.721 10.047 27.296 1.00 40.91 112 SER A N 1
ATOM 889 C CA . SER A 1 112 ? -16.539 11.005 28.035 1.00 40.91 112 SER A CA 1
ATOM 890 C C . SER A 1 112 ? -17.625 10.249 28.815 1.00 40.91 112 SER A C 1
ATOM 892 O O . SER A 1 112 ? -18.743 10.051 28.328 1.00 40.91 112 SER A O 1
ATOM 894 N N . GLU A 1 113 ? 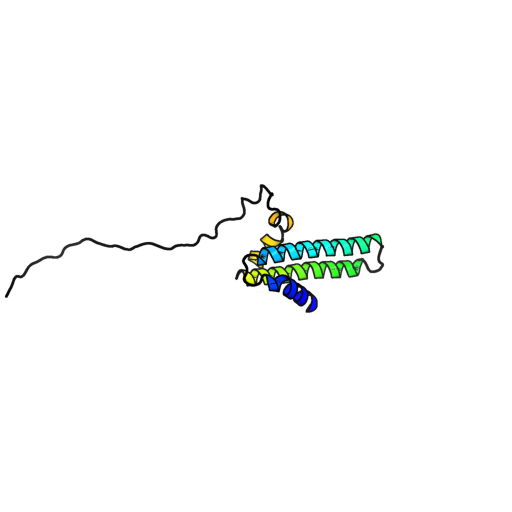-17.290 9.792 30.018 1.00 44.00 113 GLU A N 1
ATOM 895 C CA . GLU A 1 113 ? -18.242 9.332 31.025 1.00 44.00 113 GLU A CA 1
ATOM 896 C C . GLU A 1 113 ? -18.938 10.559 31.642 1.00 44.00 113 GLU A C 1
ATOM 898 O O . GLU A 1 113 ? -18.535 11.079 32.682 1.00 44.00 113 GLU A O 1
ATOM 903 N N . ASP A 1 114 ? -19.991 11.058 30.989 1.00 40.91 114 ASP A N 1
ATOM 904 C CA . ASP A 1 114 ? -20.917 12.020 31.599 1.00 40.91 114 ASP A CA 1
ATOM 905 C C . ASP A 1 114 ? -21.701 11.324 32.735 1.00 40.91 114 ASP A C 1
ATOM 907 O O . ASP A 1 114 ? -22.845 10.894 32.569 1.00 40.91 114 ASP A O 1
ATOM 911 N N . GLU A 1 115 ? -21.100 11.222 33.921 1.00 50.44 115 GLU A N 1
ATOM 912 C CA . GLU A 1 115 ? -21.833 11.112 35.182 1.00 50.44 115 GLU A CA 1
ATOM 913 C C . GLU A 1 115 ? -21.830 12.467 35.895 1.00 50.44 115 GLU A C 1
ATOM 915 O O . GLU A 1 115 ? -20.808 12.936 36.394 1.00 50.44 115 GLU A O 1
ATOM 920 N N . LEU A 1 116 ? -23.014 13.068 36.045 1.00 38.53 116 LEU A N 1
ATOM 921 C CA . LEU A 1 116 ? -23.259 14.009 37.136 1.00 38.53 116 LEU A CA 1
ATOM 922 C C . LEU A 1 116 ? -24.642 13.753 37.761 1.00 38.53 116 LEU A C 1
ATOM 924 O O . LEU A 1 116 ? -25.668 13.938 37.099 1.00 38.53 116 LEU A O 1
ATOM 928 N N . PRO A 1 117 ? -24.694 13.344 39.043 1.00 47.66 117 PRO A N 1
ATOM 929 C CA . PRO A 1 117 ? -25.935 13.135 39.775 1.00 47.66 117 PRO A CA 1
ATOM 930 C C . PRO A 1 117 ? -26.528 14.481 40.213 1.00 47.66 117 PRO A C 1
ATOM 932 O O . PRO A 1 117 ? -25.864 15.280 40.873 1.00 47.66 117 PRO A O 1
ATOM 935 N N . GLN A 1 118 ? -27.799 14.734 39.890 1.00 43.78 118 GLN A N 1
ATOM 936 C CA . GLN A 1 118 ? -28.546 15.864 40.452 1.00 43.78 118 GLN A CA 1
ATOM 937 C C . GLN A 1 118 ? -29.389 15.396 41.638 1.00 43.78 118 GLN A C 1
ATOM 939 O O . GLN A 1 118 ? -30.543 15.001 41.484 1.00 43.78 118 GLN A O 1
ATOM 944 N N . ASP A 1 119 ? -28.799 15.471 42.829 1.00 42.06 119 ASP A N 1
ATOM 945 C CA . ASP A 1 119 ? -29.537 15.526 44.087 1.00 42.06 119 ASP A CA 1
ATOM 946 C C . ASP A 1 119 ? -29.738 17.011 44.439 1.00 42.06 119 ASP A C 1
ATOM 948 O O . ASP A 1 119 ? -28.782 17.732 44.732 1.00 42.06 119 ASP A O 1
ATOM 952 N N . ILE A 1 120 ? -30.974 17.503 44.331 1.00 38.75 120 ILE A N 1
ATOM 953 C CA . ILE A 1 120 ? -31.359 18.855 44.755 1.00 38.75 120 ILE A CA 1
ATOM 954 C C . ILE A 1 120 ? -32.352 18.752 45.908 1.00 38.75 120 ILE A C 1
ATOM 956 O O . ILE A 1 120 ? -33.546 18.530 45.717 1.00 38.75 120 ILE A O 1
ATOM 960 N N . SER A 1 121 ? -31.845 18.974 47.118 1.00 39.16 121 SER A N 1
ATOM 961 C CA . SER A 1 121 ? -32.647 19.187 48.319 1.00 39.16 121 SER A CA 1
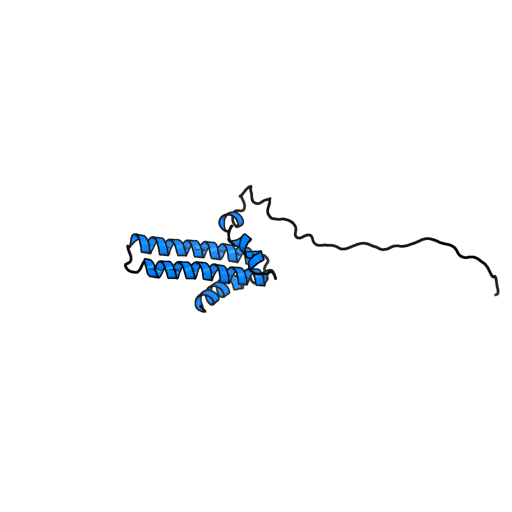ATOM 962 C C . SER A 1 121 ? -32.345 20.557 48.940 1.00 39.16 121 SER A C 1
ATOM 964 O O . SER A 1 121 ? -31.186 20.864 49.205 1.00 39.16 121 SER A O 1
ATOM 966 N N . LEU A 1 122 ? -33.434 21.279 49.270 1.00 34.44 122 LEU A N 1
ATOM 967 C CA . LEU A 1 122 ? -33.582 22.420 50.209 1.00 34.44 122 LEU A CA 1
ATOM 968 C C . LEU A 1 122 ? -33.162 23.812 49.675 1.00 34.44 122 LEU A C 1
ATOM 970 O O . LEU A 1 122 ? -32.076 23.978 49.151 1.00 34.44 122 LEU A O 1
ATOM 974 N N . ALA A 1 123 ? -33.906 24.913 49.831 1.00 38.16 123 ALA A N 1
ATOM 975 C CA . ALA A 1 123 ? -35.178 25.221 50.487 1.00 38.16 123 ALA A CA 1
ATOM 976 C C . ALA A 1 123 ? -35.639 26.635 50.050 1.00 38.16 123 ALA A C 1
ATOM 978 O O . ALA A 1 123 ? -34.795 27.486 49.785 1.00 38.16 123 ALA A O 1
ATOM 979 N N . ALA A 1 124 ? -36.944 26.926 50.066 1.00 37.88 124 ALA A N 1
ATOM 980 C CA . ALA A 1 124 ? -37.473 28.280 50.294 1.00 37.88 124 ALA A CA 1
ATOM 981 C C . ALA A 1 124 ? -38.962 28.200 50.666 1.00 37.88 124 ALA A C 1
ATOM 983 O O . ALA A 1 124 ? -39.716 27.432 50.075 1.00 37.88 124 ALA A O 1
ATOM 984 N N . GLY A 1 125 ? -39.346 28.948 51.698 1.00 37.03 125 GLY A N 1
ATOM 985 C CA . GLY A 1 125 ? -40.601 28.803 52.426 1.00 37.03 125 GLY A CA 1
ATOM 986 C C . GLY A 1 125 ? -41.834 29.430 51.776 1.00 37.03 125 GLY A C 1
ATOM 987 O O . GLY A 1 125 ? -41.749 30.313 50.927 1.00 37.03 125 GLY A O 1
ATOM 988 N N . GLY A 1 126 ? -42.986 28.983 52.274 1.00 36.34 126 GLY A N 1
ATOM 989 C CA . GLY A 1 126 ? -44.303 29.574 52.079 1.00 36.34 126 GLY A CA 1
ATOM 990 C C . GLY A 1 126 ? -45.237 29.103 53.200 1.00 36.34 126 GLY A C 1
ATOM 991 O O . GLY A 1 126 ? -45.423 27.906 53.389 1.00 36.34 126 GLY A O 1
ATOM 992 N N . GLU A 1 127 ? -45.737 30.064 53.972 1.00 37.66 127 GLU A N 1
ATOM 993 C CA . GLU A 1 127 ? -46.731 30.009 55.063 1.00 37.66 127 GLU A CA 1
ATOM 994 C C . GLU A 1 127 ? -48.009 29.226 54.650 1.00 37.66 127 GLU A C 1
ATOM 996 O O . GLU A 1 127 ? -48.290 29.123 53.464 1.00 37.66 127 GLU A O 1
ATOM 1001 N N . SER A 1 128 ? -48.909 28.663 55.470 1.00 48.72 128 SER A N 1
ATOM 1002 C CA . SER A 1 128 ? -49.283 28.717 56.894 1.00 48.72 128 SER A CA 1
ATOM 1003 C C . SER A 1 128 ? -50.274 27.537 57.175 1.00 48.72 128 SER A C 1
ATOM 1005 O O . SER A 1 128 ? -50.621 26.814 56.238 1.00 48.72 128 SER A O 1
ATOM 1007 N N . PRO A 1 129 ? -50.751 27.301 58.419 1.00 54.47 129 PRO A N 1
ATOM 1008 C CA . PRO A 1 129 ? -51.341 26.029 58.864 1.00 54.47 129 PRO A CA 1
ATOM 1009 C C . PRO A 1 129 ? -52.882 25.971 58.814 1.00 54.47 129 PRO A C 1
ATOM 1011 O O . PRO A 1 129 ? -53.555 26.984 58.987 1.00 54.47 129 PRO A O 1
ATOM 1014 N N . ALA A 1 130 ? -53.450 24.763 58.713 1.00 43.38 130 ALA A N 1
ATOM 1015 C CA . ALA A 1 130 ? -54.815 24.472 59.165 1.00 43.38 130 ALA A CA 1
ATOM 1016 C C . ALA A 1 130 ? -54.952 22.997 59.587 1.00 43.38 130 ALA A C 1
ATOM 1018 O O . ALA A 1 130 ? -54.554 22.083 58.871 1.00 43.38 130 ALA A O 1
ATOM 1019 N N . LEU A 1 131 ? -55.487 22.810 60.793 1.00 46.91 131 LEU A N 1
ATOM 1020 C CA . LEU A 1 131 ? -55.620 21.564 61.544 1.00 46.91 131 LEU A CA 1
ATOM 1021 C C . LEU A 1 131 ? -57.049 20.994 61.404 1.00 46.91 131 LEU A C 1
ATOM 1023 O O . LEU A 1 131 ? -58.008 21.743 61.589 1.00 46.91 131 LEU A O 1
ATOM 1027 N N . GLY A 1 132 ? -57.158 19.669 61.227 1.00 39.94 132 GLY A N 1
ATOM 1028 C CA . GLY A 1 132 ? -58.283 18.807 61.654 1.00 39.94 132 GLY A CA 1
ATOM 1029 C C . GLY A 1 132 ? -59.289 18.345 60.579 1.00 39.94 132 GLY A C 1
ATOM 1030 O O . GLY A 1 132 ? -59.340 18.951 59.509 1.00 39.94 132 GLY A O 1
ATOM 1031 N N . PRO A 1 133 ? -60.159 17.346 60.871 1.00 60.78 133 PRO A N 1
ATOM 1032 C CA . PRO A 1 133 ? -60.127 16.344 61.956 1.00 60.78 133 PRO A CA 1
ATOM 1033 C C . PRO A 1 133 ? -60.222 14.875 61.455 1.00 60.78 133 PRO A C 1
ATOM 1035 O O . PRO A 1 133 ? -60.710 14.634 60.357 1.00 60.78 133 PRO A O 1
ATOM 1038 N N . GLU A 1 134 ? -59.759 13.913 62.261 1.00 35.66 134 GLU A N 1
ATOM 1039 C CA . GLU A 1 134 ? -60.488 12.752 62.843 1.00 35.66 134 GLU A CA 1
ATOM 1040 C C . GLU A 1 134 ? -59.535 11.960 63.757 1.00 35.66 134 GLU A C 1
ATOM 1042 O O . GLU A 1 134 ? -58.349 11.794 63.388 1.00 35.66 134 GLU A O 1
#

Radius of gyration: 28.89 Å; chains: 1; bounding box: 81×42×85 Å

Organism: Macaca mulatta (NCBI:txid9544)